Protein AF-K1REV0-F1 (afdb_monomer_lite)

Sequence (182 aa):
VICHCDSSLYSGVILTGCPYIHDTKALLSDIEAEISEKGADAPSMDVFLKLFGKVAEPFPEKCTVSWVTSDLERALYYETLPYTNKMYSCRFYRSFLQLASEVQRKDYLKNVLPKPPVLLMSGTQDMVGDKGAYAKEKAGLLIENGFDVRLEIFDGMRHSILQEVQRENVYRLIYEFIRENI

InterPro domains:
  IPR022742 Alpha/beta hydrolase domain-containing protein 17C-like [PF12146] (44-165)
  IPR029058 Alpha/Beta hydrolase fold [G3DSA:3.40.50.1820] (4-182)
  IPR029058 Alpha/Beta hydrolase fold [SSF53474] (13-181)

Foldseek 3Di:
DQQDPDPPDDLEAEAALDFQDPPLVVLLVVLVVVCVPPNQQAFDPPSCCVQQVCLCVVDPDPQSCCLQEVPVVVSVVQVVDPPPPDGGTSNVSNVVSVVSVQVPDLCNCLNDPPQHAYEYEYECSASRCVSVPVSVVVQVSSVVSPHHYDYYYHYPTGRNCCPYPVNVVVVVVVVVVVVVRD

Structure (mmCIF, N/CA/C/O backbone):
data_AF-K1REV0-F1
#
_entry.id   AF-K1REV0-F1
#
loop_
_atom_site.group_PDB
_atom_site.id
_atom_site.type_symbol
_atom_site.label_atom_id
_atom_site.label_alt_id
_atom_site.label_comp_id
_atom_site.label_asym_id
_atom_site.label_entity_id
_atom_site.label_seq_id
_atom_site.pdbx_PDB_ins_code
_atom_site.Cartn_x
_atom_site.Cartn_y
_atom_site.Cartn_z
_atom_site.occupancy
_atom_site.B_iso_or_equiv
_atom_site.auth_seq_id
_atom_site.auth_comp_id
_atom_site.auth_asym_id
_atom_site.auth_atom_id
_atom_site.pdbx_PDB_model_num
ATOM 1 N N . VAL A 1 1 ? -3.738 17.351 -1.595 1.00 43.41 1 VAL A N 1
ATOM 2 C CA . VAL A 1 1 ? -3.767 17.591 -0.133 1.00 43.41 1 VAL A CA 1
ATOM 3 C C . VAL A 1 1 ? -5.217 17.774 0.261 1.00 43.41 1 VAL A C 1
ATOM 5 O O . VAL A 1 1 ? -5.842 18.709 -0.219 1.00 43.41 1 VAL A O 1
ATOM 8 N N . ILE A 1 2 ? -5.769 16.829 1.020 1.00 41.84 2 ILE A N 1
ATOM 9 C CA . ILE A 1 2 ? -7.161 16.860 1.482 1.00 41.84 2 ILE A CA 1
ATOM 10 C C . ILE A 1 2 ? -7.227 17.908 2.599 1.00 41.84 2 ILE A C 1
ATOM 12 O O . ILE A 1 2 ? -6.883 17.627 3.743 1.00 41.84 2 ILE A O 1
ATOM 16 N N . CYS A 1 3 ? -7.562 19.142 2.236 1.00 41.00 3 CYS A N 1
ATOM 17 C CA . CYS A 1 3 ? -7.742 20.264 3.152 1.00 41.00 3 CYS A CA 1
ATOM 18 C C . CYS A 1 3 ? -9.175 20.752 2.944 1.00 41.00 3 CYS A C 1
ATOM 20 O O . CYS A 1 3 ? -9.432 21.546 2.041 1.00 41.00 3 CYS A O 1
ATOM 22 N N . HIS A 1 4 ? -10.118 20.217 3.716 1.00 52.47 4 HIS A N 1
ATOM 23 C CA . HIS A 1 4 ? -11.520 20.610 3.622 1.00 52.47 4 HIS A CA 1
ATOM 24 C C . HIS A 1 4 ? -12.029 20.993 5.006 1.00 52.47 4 HIS A C 1
ATOM 26 O O . HIS A 1 4 ? -11.971 20.202 5.934 1.00 52.47 4 HIS A O 1
ATOM 32 N N . CYS A 1 5 ? -12.508 22.229 5.129 1.00 45.44 5 CYS A N 1
ATOM 33 C CA . CYS A 1 5 ? -13.003 22.805 6.378 1.00 45.44 5 CYS A CA 1
ATOM 34 C C . CYS A 1 5 ? -14.408 22.318 6.779 1.00 45.44 5 CYS A C 1
ATOM 36 O O . CYS A 1 5 ? -14.907 22.768 7.804 1.00 45.44 5 CYS A O 1
ATOM 38 N N . ASP A 1 6 ? -15.031 21.418 6.011 1.00 50.75 6 ASP A N 1
ATOM 39 C CA . ASP A 1 6 ? -16.349 20.855 6.314 1.00 50.75 6 ASP A CA 1
ATOM 40 C C . ASP A 1 6 ? -16.236 19.374 6.678 1.00 50.75 6 ASP A C 1
ATOM 42 O O . ASP A 1 6 ? -15.746 18.547 5.907 1.00 50.75 6 ASP A O 1
ATOM 46 N N . SER A 1 7 ? -16.717 19.037 7.871 1.00 52.19 7 SER A N 1
ATOM 47 C CA . SER A 1 7 ? -16.639 17.713 8.492 1.00 52.19 7 SER A CA 1
ATOM 48 C C . SER A 1 7 ? -17.596 16.668 7.897 1.00 52.19 7 SER A C 1
ATOM 50 O O . SER A 1 7 ? -17.972 15.733 8.596 1.00 52.19 7 SER A O 1
ATOM 52 N N . SER A 1 8 ? -18.044 16.830 6.649 1.00 62.66 8 SER A N 1
ATOM 53 C CA . SER A 1 8 ? -19.172 16.073 6.077 1.00 62.66 8 SER A CA 1
ATOM 54 C C . SER A 1 8 ? -18.837 15.204 4.860 1.00 62.66 8 SER A C 1
ATOM 56 O O . SER A 1 8 ? -19.724 14.534 4.341 1.00 62.66 8 SER A O 1
ATOM 58 N N . LEU A 1 9 ? -17.590 15.194 4.379 1.00 72.88 9 LEU A N 1
ATOM 59 C CA . LEU A 1 9 ? -17.251 14.489 3.133 1.00 72.88 9 LEU A CA 1
ATOM 60 C C . LEU A 1 9 ? -16.900 13.005 3.316 1.00 72.88 9 LEU A C 1
ATOM 62 O O . LEU A 1 9 ? -17.123 12.214 2.402 1.00 72.88 9 LEU A O 1
ATOM 66 N N . TYR A 1 10 ? -16.343 12.619 4.465 1.00 82.12 10 TYR A N 1
ATOM 67 C CA . TYR A 1 10 ? -15.912 11.242 4.722 1.00 82.12 10 TYR A CA 1
ATOM 68 C C . TYR A 1 10 ? -16.042 10.920 6.205 1.00 82.12 10 TYR A C 1
ATOM 70 O O . TYR A 1 10 ? -15.551 11.677 7.042 1.00 82.12 10 TYR A O 1
ATOM 78 N N . SER A 1 11 ? -16.633 9.768 6.510 1.00 89.31 11 SER A N 1
ATOM 79 C CA . SER A 1 11 ? -16.784 9.293 7.887 1.00 89.31 11 SER A CA 1
ATOM 80 C C . SER A 1 11 ? -15.670 8.343 8.336 1.00 89.31 11 SER A C 1
ATOM 82 O O . SER A 1 11 ? -15.583 8.003 9.507 1.00 89.31 11 SER A O 1
ATOM 84 N N . GLY A 1 12 ? -14.789 7.929 7.424 1.00 93.81 12 GLY A N 1
ATOM 85 C CA . GLY A 1 12 ? -13.669 7.040 7.714 1.00 93.81 12 GLY A CA 1
ATOM 86 C C . GLY A 1 12 ? -12.780 6.829 6.492 1.00 93.81 12 GLY A C 1
ATOM 87 O O . GLY A 1 12 ? -13.175 7.121 5.362 1.00 93.81 12 GLY A O 1
ATOM 88 N N . VAL A 1 13 ? -11.570 6.320 6.715 1.00 95.44 13 VAL A N 1
ATOM 89 C CA . VAL A 1 13 ? -10.611 5.970 5.659 1.00 95.44 13 VAL A CA 1
ATOM 90 C C . VAL A 1 13 ? -10.199 4.514 5.817 1.00 95.44 13 VAL A C 1
ATOM 92 O O . VAL A 1 13 ? -9.818 4.092 6.902 1.00 95.44 13 VAL A O 1
ATOM 95 N N . ILE A 1 14 ? -10.230 3.753 4.725 1.00 97.38 14 ILE A N 1
ATOM 96 C CA . ILE A 1 14 ? -9.723 2.379 4.684 1.00 97.38 14 ILE A CA 1
ATOM 97 C C . ILE A 1 14 ? -8.464 2.363 3.822 1.00 97.38 14 ILE A C 1
ATOM 99 O O . ILE A 1 14 ? -8.490 2.782 2.666 1.00 97.38 14 ILE A O 1
ATOM 103 N N . LEU A 1 15 ? -7.363 1.884 4.389 1.00 96.19 15 LEU A N 1
ATOM 104 C CA . LEU A 1 15 ? -6.059 1.785 3.750 1.00 96.19 15 LEU A CA 1
ATOM 105 C C . LEU A 1 15 ? -5.609 0.324 3.729 1.00 96.19 15 LEU A C 1
ATOM 107 O O . LEU A 1 15 ? -5.682 -0.367 4.743 1.00 96.19 15 LEU A O 1
ATOM 111 N N . THR A 1 16 ? -5.103 -0.143 2.588 1.00 95.19 16 THR A N 1
ATOM 112 C CA . THR A 1 16 ? -4.567 -1.503 2.447 1.00 95.19 16 THR A CA 1
ATOM 113 C C . THR A 1 16 ? -3.242 -1.499 1.704 1.00 95.19 16 THR A C 1
ATOM 115 O O . THR A 1 16 ? -3.093 -0.722 0.761 1.00 95.19 16 THR A O 1
ATOM 118 N N . GLY A 1 17 ? -2.314 -2.386 2.075 1.00 85.75 17 GLY A N 1
ATOM 119 C CA . GLY A 1 17 ? -1.082 -2.612 1.304 1.00 85.75 17 GLY A CA 1
ATOM 120 C C . GLY A 1 17 ? -0.199 -1.366 1.188 1.00 85.75 17 GLY A C 1
ATOM 121 O O . GLY A 1 17 ? 0.369 -1.108 0.132 1.00 85.75 17 GLY A O 1
ATOM 122 N N . CYS A 1 18 ? -0.133 -0.542 2.239 1.00 87.31 18 CYS A N 1
ATOM 123 C CA . CYS A 1 18 ? 0.640 0.698 2.224 1.00 87.31 18 CYS A CA 1
ATOM 124 C C . CYS A 1 18 ? 2.151 0.412 2.162 1.00 87.31 18 CYS A C 1
ATOM 126 O O . CYS A 1 18 ? 2.695 -0.089 3.150 1.00 87.31 18 CYS A O 1
ATOM 128 N N . PRO A 1 19 ? 2.847 0.769 1.066 1.00 89.94 19 PRO A N 1
ATOM 129 C CA . PRO A 1 19 ? 4.289 0.605 0.992 1.00 89.94 19 PRO A CA 1
ATOM 130 C C . PRO A 1 19 ? 5.014 1.725 1.746 1.00 89.94 19 PRO A C 1
ATOM 132 O O . PRO A 1 19 ? 4.472 2.815 1.964 1.00 89.94 19 PRO A O 1
ATOM 135 N N . TYR A 1 20 ? 6.284 1.476 2.050 1.00 92.94 20 TYR A N 1
ATOM 136 C CA . TYR A 1 20 ? 7.274 2.510 2.311 1.00 92.94 20 TYR A CA 1
ATOM 137 C C . TYR A 1 20 ? 8.377 2.394 1.259 1.00 92.94 20 TYR A C 1
ATOM 139 O O . TYR A 1 20 ? 9.023 1.356 1.136 1.00 92.94 20 TYR A O 1
ATOM 147 N N . ILE A 1 21 ? 8.581 3.451 0.474 1.00 94.38 21 ILE A N 1
ATOM 148 C CA . ILE A 1 21 ? 9.614 3.490 -0.561 1.00 94.38 21 ILE A CA 1
ATOM 149 C C . ILE A 1 21 ? 10.877 4.106 0.031 1.00 94.38 21 ILE A C 1
ATOM 151 O O . ILE A 1 21 ? 10.895 5.290 0.384 1.00 94.38 21 ILE A O 1
ATOM 155 N N . HIS A 1 22 ? 11.929 3.298 0.131 1.00 93.00 22 HIS A N 1
ATOM 156 C CA . HIS A 1 22 ? 13.255 3.745 0.553 1.00 93.00 22 HIS A CA 1
ATOM 157 C C . HIS A 1 22 ? 13.961 4.509 -0.566 1.00 93.00 22 HIS A C 1
ATOM 159 O O . HIS A 1 22 ? 13.673 4.315 -1.746 1.00 93.00 22 HIS A O 1
ATOM 165 N N . ASP A 1 23 ? 14.882 5.392 -0.183 1.00 94.12 23 ASP A N 1
ATOM 166 C CA . ASP A 1 23 ? 15.789 6.093 -1.097 1.00 94.12 23 ASP A CA 1
ATOM 167 C C . ASP A 1 23 ? 15.109 6.775 -2.298 1.00 94.12 23 ASP A C 1
ATOM 169 O O . ASP A 1 23 ? 15.658 6.832 -3.401 1.00 94.12 23 ASP A O 1
ATOM 173 N N . THR A 1 24 ? 13.929 7.374 -2.083 1.00 95.31 24 THR A N 1
ATOM 174 C CA . THR A 1 24 ? 13.166 8.074 -3.136 1.00 95.31 24 THR A CA 1
ATOM 175 C C . THR A 1 24 ? 14.007 9.096 -3.902 1.00 95.31 24 THR A C 1
ATOM 177 O O . THR A 1 24 ? 13.821 9.255 -5.102 1.00 95.31 24 THR A O 1
ATOM 180 N N . LYS A 1 25 ? 14.976 9.759 -3.253 1.00 95.81 25 LYS A N 1
ATOM 181 C CA . LYS A 1 25 ? 15.914 10.687 -3.910 1.00 95.81 25 LYS A CA 1
ATOM 182 C C . LYS A 1 25 ? 16.825 9.999 -4.930 1.00 95.81 25 LYS A C 1
ATOM 184 O O . LYS A 1 25 ? 17.039 10.554 -6.003 1.00 95.81 25 LYS A O 1
ATOM 189 N N . ALA A 1 26 ? 17.361 8.825 -4.598 1.00 96.94 26 ALA A N 1
ATOM 190 C CA . ALA A 1 26 ? 18.212 8.064 -5.508 1.00 96.94 26 ALA A CA 1
ATOM 191 C C . ALA A 1 26 ? 17.387 7.546 -6.692 1.00 96.94 26 ALA A C 1
ATOM 193 O O . ALA A 1 26 ? 17.756 7.779 -7.838 1.00 96.94 26 ALA A O 1
ATOM 194 N N . LEU A 1 27 ? 16.208 6.977 -6.419 1.00 97.25 27 LEU A N 1
ATOM 195 C CA . LEU A 1 27 ? 15.282 6.514 -7.458 1.00 97.25 27 LEU A CA 1
ATOM 196 C C . LEU A 1 27 ? 14.807 7.654 -8.374 1.00 97.25 27 LEU A C 1
ATOM 198 O O . LEU A 1 27 ? 14.632 7.454 -9.573 1.00 97.25 27 LEU A O 1
ATOM 202 N N . LEU A 1 28 ? 14.622 8.863 -7.832 1.00 97.75 28 LEU A N 1
ATOM 203 C CA . LEU A 1 28 ? 14.336 10.055 -8.631 1.00 97.75 28 LEU A CA 1
ATOM 204 C C . LEU A 1 28 ? 15.524 10.449 -9.514 1.00 97.75 28 LEU A C 1
ATOM 206 O O . LEU A 1 28 ? 15.328 10.816 -10.664 1.00 97.75 28 LEU A O 1
ATOM 210 N N . SER A 1 29 ? 16.756 10.354 -9.015 1.00 97.50 29 SER A N 1
ATOM 211 C CA . SER A 1 29 ? 17.939 10.597 -9.847 1.00 97.50 29 SER A CA 1
ATOM 212 C C . SER A 1 29 ? 18.050 9.575 -10.981 1.00 97.50 29 SER A C 1
ATOM 214 O O . SER A 1 29 ? 18.355 9.951 -12.111 1.00 97.50 29 SER A O 1
ATOM 216 N N . ASP A 1 30 ? 17.774 8.303 -10.691 1.00 96.81 30 ASP A N 1
ATOM 217 C CA . ASP A 1 30 ? 17.787 7.225 -11.680 1.00 96.81 30 ASP A CA 1
ATOM 218 C C . ASP A 1 30 ? 16.740 7.460 -12.774 1.00 96.81 30 ASP A C 1
ATOM 220 O O . ASP A 1 30 ? 17.052 7.371 -13.962 1.00 96.81 30 ASP A O 1
ATOM 224 N N . ILE A 1 31 ? 15.507 7.818 -12.393 1.00 98.00 31 ILE A N 1
ATOM 225 C CA . ILE A 1 31 ? 14.447 8.022 -13.381 1.00 98.00 31 ILE A CA 1
ATOM 226 C C . ILE A 1 31 ? 14.693 9.258 -14.250 1.00 98.00 31 ILE A C 1
ATOM 228 O O . ILE A 1 31 ? 14.366 9.230 -15.432 1.00 98.00 31 ILE A O 1
ATOM 232 N N . GLU A 1 32 ? 15.296 10.325 -13.719 1.00 98.00 32 GLU A N 1
ATOM 233 C CA . GLU A 1 32 ? 15.672 11.490 -14.533 1.00 98.00 32 GLU A CA 1
ATOM 234 C C . GLU A 1 32 ? 16.789 11.154 -15.534 1.00 98.00 32 GLU A C 1
ATOM 236 O O . GLU A 1 32 ? 16.743 11.613 -16.677 1.00 98.00 32 GLU A O 1
ATOM 241 N N . ALA A 1 33 ? 17.750 10.304 -15.152 1.00 97.25 33 ALA A N 1
ATOM 242 C CA . ALA A 1 33 ? 18.767 9.803 -16.077 1.00 97.25 33 ALA A CA 1
ATOM 243 C C . ALA A 1 33 ? 18.134 8.972 -17.207 1.00 97.25 33 ALA A C 1
ATOM 245 O O . ALA A 1 33 ? 18.397 9.232 -18.382 1.00 97.25 33 ALA A O 1
ATOM 246 N N . GLU A 1 34 ? 17.221 8.054 -16.872 1.00 97.06 34 GLU A N 1
ATOM 247 C CA . GLU A 1 34 ? 16.459 7.289 -17.865 1.00 97.06 34 GLU A CA 1
ATOM 248 C C . GLU A 1 34 ? 15.634 8.202 -18.793 1.00 97.06 34 GLU A C 1
ATOM 250 O O . GLU A 1 34 ? 15.611 8.000 -20.006 1.00 97.06 34 GLU A O 1
ATOM 255 N N . ILE A 1 35 ? 14.978 9.242 -18.262 1.00 98.19 35 ILE A N 1
ATOM 256 C CA . ILE A 1 35 ? 14.226 10.212 -19.077 1.00 98.19 35 ILE A CA 1
ATOM 257 C C . ILE A 1 35 ? 15.153 10.928 -20.063 1.00 98.19 35 ILE A C 1
ATOM 259 O O . ILE A 1 35 ? 14.766 11.123 -21.217 1.00 98.19 35 ILE A O 1
ATOM 263 N N . SER A 1 36 ? 16.356 11.307 -19.629 1.00 97.75 36 SER A N 1
ATOM 264 C CA . SER A 1 36 ? 17.345 11.965 -20.486 1.00 97.75 36 SER A CA 1
ATOM 265 C C . SER A 1 36 ? 17.865 11.055 -21.604 1.00 97.75 36 SER A C 1
ATOM 267 O O . SER A 1 36 ? 18.214 11.563 -22.667 1.00 97.75 36 SER A O 1
ATOM 269 N N . GLU A 1 37 ? 17.941 9.742 -21.380 1.00 97.19 37 GLU A N 1
ATOM 270 C CA . GLU A 1 37 ? 18.473 8.781 -22.355 1.00 97.19 37 GLU A CA 1
ATOM 271 C C . GLU A 1 37 ? 17.426 8.332 -23.385 1.00 97.19 37 GLU A C 1
ATOM 273 O O . GLU A 1 37 ? 17.694 8.337 -24.586 1.00 97.19 37 GLU A O 1
ATOM 278 N N . LYS A 1 38 ? 16.226 7.949 -22.932 1.00 96.62 38 LYS A N 1
ATOM 279 C CA . LYS A 1 38 ? 15.201 7.302 -23.780 1.00 96.62 38 LYS A CA 1
ATOM 280 C C . LYS A 1 38 ? 13.869 8.051 -23.868 1.00 96.62 38 LYS A C 1
ATOM 282 O O . LYS A 1 38 ? 12.973 7.619 -24.591 1.00 96.62 38 LYS A O 1
ATOM 287 N N . GLY A 1 39 ? 13.730 9.181 -23.177 1.00 97.81 39 GLY A N 1
ATOM 288 C CA . GLY A 1 39 ? 12.527 10.012 -23.189 1.00 97.81 39 GLY A CA 1
ATOM 289 C C . GLY A 1 39 ? 11.467 9.603 -22.160 1.00 97.81 39 GLY A C 1
ATOM 290 O O . GLY A 1 39 ? 11.381 8.464 -21.709 1.00 97.81 39 GLY A O 1
ATOM 291 N N . ALA A 1 40 ? 10.610 10.559 -21.791 1.00 97.62 40 ALA A N 1
ATOM 292 C CA . ALA A 1 40 ? 9.674 10.412 -20.671 1.00 97.62 40 ALA A CA 1
ATOM 293 C C . ALA A 1 40 ? 8.556 9.374 -20.881 1.00 97.62 40 ALA A C 1
ATOM 295 O O . ALA A 1 40 ? 8.007 8.868 -19.903 1.00 97.62 40 ALA A O 1
ATOM 296 N N . ASP A 1 41 ? 8.201 9.077 -22.132 1.00 97.75 41 ASP A N 1
ATOM 297 C CA . ASP A 1 41 ? 7.145 8.115 -22.472 1.00 97.75 41 ASP A CA 1
ATOM 298 C C . ASP A 1 41 ? 7.658 6.678 -22.638 1.00 97.75 41 ASP A C 1
ATOM 300 O O . ASP A 1 41 ? 6.853 5.752 -22.736 1.00 97.75 41 ASP A O 1
ATOM 304 N N . ALA A 1 42 ? 8.977 6.464 -22.622 1.00 97.12 42 ALA A N 1
ATOM 305 C CA . ALA A 1 42 ? 9.551 5.127 -22.679 1.00 97.12 42 ALA A CA 1
ATOM 306 C C . ALA A 1 42 ? 9.305 4.356 -21.364 1.00 97.12 42 ALA A C 1
ATOM 308 O O . ALA A 1 42 ? 9.255 4.969 -20.294 1.00 97.12 42 ALA A O 1
ATOM 309 N N . PRO A 1 43 ? 9.156 3.020 -21.405 1.00 96.38 43 PRO A N 1
ATOM 310 C CA . PRO A 1 43 ? 8.993 2.202 -20.204 1.00 96.38 43 PRO A CA 1
ATOM 311 C C . PRO A 1 43 ? 10.270 2.185 -19.351 1.00 96.38 43 PRO A C 1
ATOM 313 O O . PRO A 1 43 ? 11.373 2.107 -19.898 1.00 96.38 43 PRO A O 1
ATOM 316 N N . SER A 1 44 ? 10.139 2.191 -18.020 1.00 95.38 44 SER A N 1
ATOM 317 C CA . SER A 1 44 ? 11.278 2.046 -17.094 1.00 95.38 44 SER A CA 1
ATOM 318 C C . SER A 1 44 ? 11.328 0.647 -16.486 1.00 95.38 44 SER A C 1
ATOM 320 O O . SER A 1 44 ? 10.542 0.319 -15.600 1.00 95.38 44 SER A O 1
ATOM 322 N N . MET A 1 45 ? 12.253 -0.184 -16.977 1.00 91.19 45 MET A N 1
ATOM 323 C CA . MET A 1 45 ? 12.526 -1.503 -16.399 1.00 91.19 45 MET A CA 1
ATOM 324 C C . MET A 1 45 ? 13.390 -1.401 -15.141 1.00 91.19 45 MET A C 1
ATOM 326 O O . MET A 1 45 ? 13.131 -2.102 -14.167 1.00 91.19 45 MET A O 1
ATOM 330 N N . ASP A 1 46 ? 14.371 -0.503 -15.123 1.00 91.81 46 ASP A N 1
ATOM 331 C CA . ASP A 1 46 ? 15.358 -0.459 -14.045 1.00 91.81 46 ASP A CA 1
ATOM 332 C C . ASP A 1 46 ? 14.735 -0.001 -12.723 1.00 91.81 46 ASP A C 1
ATOM 334 O O . ASP A 1 46 ? 14.894 -0.675 -11.702 1.00 91.81 46 ASP A O 1
ATOM 338 N N . VAL A 1 47 ? 13.959 1.091 -12.725 1.00 92.94 47 VAL A N 1
ATOM 339 C CA . VAL A 1 47 ? 13.234 1.535 -11.521 1.00 92.94 47 VAL A CA 1
ATOM 340 C C . VAL A 1 47 ? 12.165 0.525 -11.103 1.00 92.94 47 VAL A C 1
ATOM 342 O O . VAL A 1 47 ? 12.011 0.270 -9.908 1.00 92.94 47 VAL A O 1
ATOM 345 N N . PHE A 1 48 ? 11.471 -0.114 -12.050 1.00 92.31 48 PHE A N 1
ATOM 346 C CA . PHE A 1 48 ? 10.541 -1.198 -11.725 1.00 92.31 48 PHE A CA 1
ATOM 347 C C . PHE A 1 48 ? 11.236 -2.346 -10.984 1.00 92.31 48 PHE A C 1
ATOM 349 O O . PHE A 1 48 ? 10.759 -2.760 -9.930 1.00 92.31 48 PHE A O 1
ATOM 356 N N . LEU A 1 49 ? 12.374 -2.834 -11.486 1.00 92.19 49 LEU A N 1
ATOM 357 C CA . LEU A 1 49 ? 13.119 -3.926 -10.857 1.00 92.19 49 LEU A CA 1
ATOM 358 C C . LEU A 1 49 ? 13.689 -3.526 -9.491 1.00 92.19 49 LEU A C 1
ATOM 360 O O . LEU A 1 49 ? 13.698 -4.347 -8.576 1.00 92.19 49 LEU A O 1
ATOM 364 N N . LYS A 1 50 ? 14.111 -2.269 -9.314 1.00 93.44 50 LYS A N 1
ATOM 365 C CA . LYS A 1 50 ? 14.551 -1.754 -8.006 1.00 93.44 50 LYS A CA 1
ATOM 366 C C . LYS A 1 50 ? 13.420 -1.739 -6.974 1.00 93.44 50 LYS A C 1
ATOM 368 O O . LYS A 1 50 ? 13.671 -2.026 -5.808 1.00 93.44 50 LYS A O 1
ATOM 373 N N . LEU A 1 51 ? 12.192 -1.430 -7.394 1.00 91.88 51 LEU A N 1
ATOM 374 C CA . LEU A 1 51 ? 11.021 -1.377 -6.512 1.00 91.88 51 LEU A CA 1
ATOM 375 C C . LEU A 1 51 ? 10.405 -2.758 -6.246 1.00 91.88 51 LEU A C 1
ATOM 377 O O . LEU A 1 51 ? 10.053 -3.073 -5.114 1.00 91.88 51 LEU A O 1
ATOM 381 N N . PHE A 1 52 ? 10.254 -3.572 -7.290 1.00 90.19 52 PHE A N 1
ATOM 382 C CA . PHE A 1 52 ? 9.413 -4.772 -7.274 1.00 90.19 52 PHE A CA 1
ATOM 383 C C . PHE A 1 52 ? 10.130 -6.031 -7.780 1.00 90.19 52 PHE A C 1
ATOM 385 O O . PHE A 1 52 ? 9.550 -7.110 -7.777 1.00 90.19 52 PHE A O 1
ATOM 392 N N . GLY A 1 53 ? 11.397 -5.961 -8.190 1.00 89.50 53 GLY A N 1
ATOM 393 C CA . GLY A 1 53 ? 12.088 -7.105 -8.801 1.00 89.50 53 GLY A CA 1
ATOM 394 C C . GLY A 1 53 ? 12.225 -8.326 -7.885 1.00 89.50 53 GLY A C 1
ATOM 395 O O . GLY A 1 53 ? 12.354 -9.440 -8.379 1.00 89.50 53 GLY A O 1
ATOM 396 N N . LYS A 1 54 ? 12.156 -8.126 -6.562 1.00 90.75 54 LYS A N 1
ATOM 397 C CA . LYS A 1 54 ? 12.359 -9.182 -5.558 1.00 90.75 54 LYS A CA 1
ATOM 398 C C . LYS A 1 54 ? 11.103 -9.604 -4.805 1.00 90.75 54 LYS A C 1
ATOM 400 O O . LYS A 1 54 ? 11.158 -10.543 -4.017 1.00 90.75 54 LYS A O 1
ATOM 405 N N . VAL A 1 55 ? 9.964 -8.936 -5.011 1.00 92.44 55 VAL A N 1
ATOM 406 C CA . VAL A 1 55 ? 8.778 -9.172 -4.163 1.00 92.44 55 VAL A CA 1
ATOM 407 C C . VAL A 1 55 ? 8.187 -10.569 -4.363 1.00 92.44 55 VAL A C 1
ATOM 409 O O . VAL A 1 55 ? 7.575 -11.103 -3.445 1.00 92.44 55 VAL A O 1
ATOM 412 N N . ALA A 1 56 ? 8.413 -11.174 -5.532 1.00 92.06 56 ALA A N 1
ATOM 413 C CA . ALA A 1 56 ? 7.962 -12.520 -5.870 1.00 92.06 56 ALA A CA 1
ATOM 414 C C . ALA A 1 56 ? 8.929 -13.638 -5.428 1.00 92.06 56 ALA A C 1
ATOM 416 O O . ALA A 1 56 ? 8.497 -14.781 -5.306 1.00 92.06 56 ALA A O 1
ATOM 417 N N . GLU A 1 57 ? 10.213 -13.333 -5.178 1.00 91.88 57 GLU A N 1
ATOM 418 C CA . GLU A 1 57 ? 11.263 -14.333 -4.890 1.00 91.88 57 GLU A CA 1
ATOM 419 C C . GLU A 1 57 ? 10.942 -15.291 -3.726 1.00 91.88 57 GLU A C 1
ATOM 421 O O . GLU A 1 57 ? 11.284 -16.470 -3.832 1.00 91.88 57 GLU A O 1
ATOM 426 N N . PRO A 1 58 ? 10.297 -14.855 -2.623 1.00 93.06 58 PRO A N 1
ATOM 427 C CA . PRO A 1 58 ? 10.014 -15.743 -1.493 1.00 93.06 58 PRO A CA 1
ATOM 428 C C . PRO A 1 58 ? 8.945 -16.805 -1.765 1.00 93.06 58 PRO A C 1
ATOM 430 O O . PRO A 1 58 ? 8.759 -17.695 -0.933 1.00 93.06 58 PRO A O 1
ATOM 433 N N . PHE A 1 59 ? 8.210 -16.702 -2.874 1.00 93.31 59 PHE A N 1
ATOM 434 C CA . PHE A 1 59 ? 7.067 -17.559 -3.157 1.00 93.31 59 PHE A CA 1
ATOM 435 C C . PHE A 1 59 ? 7.431 -18.664 -4.157 1.00 93.31 59 PHE A C 1
ATOM 437 O O . PHE A 1 59 ? 8.103 -18.403 -5.154 1.00 93.31 59 PHE A O 1
ATOM 444 N N . PRO A 1 60 ? 6.992 -19.914 -3.922 1.00 89.44 60 PRO A N 1
ATOM 445 C CA . PRO A 1 60 ? 7.389 -21.053 -4.750 1.00 89.44 60 PRO A CA 1
ATOM 446 C C . PRO A 1 60 ? 6.722 -21.048 -6.132 1.00 89.44 60 PRO A C 1
ATOM 448 O O . PRO A 1 60 ? 7.172 -21.747 -7.044 1.00 89.44 60 PRO A O 1
ATOM 451 N N . GLU A 1 61 ? 5.633 -20.294 -6.300 1.00 89.00 61 GLU A N 1
ATOM 452 C CA . GLU A 1 61 ? 4.922 -20.214 -7.567 1.00 89.00 61 GLU A CA 1
ATOM 453 C C . GLU A 1 61 ? 5.715 -19.377 -8.578 1.00 89.00 61 GLU A C 1
ATOM 455 O O . GLU A 1 61 ? 6.082 -18.236 -8.316 1.00 89.00 61 GLU A O 1
ATOM 460 N N . LYS A 1 62 ? 5.905 -19.900 -9.795 1.00 77.94 62 LYS A N 1
ATOM 461 C CA . LYS A 1 62 ? 6.608 -19.199 -10.892 1.00 77.94 62 LYS A CA 1
ATOM 462 C C . LYS A 1 62 ? 5.778 -18.086 -11.556 1.00 77.94 62 LYS A C 1
ATOM 464 O O . LYS A 1 62 ? 6.045 -17.709 -12.693 1.00 77.94 62 LYS A O 1
ATOM 469 N N . CYS A 1 63 ? 4.744 -17.609 -10.876 1.00 81.12 63 CYS A N 1
ATOM 470 C CA . CYS A 1 63 ? 3.842 -16.573 -11.353 1.00 81.12 63 CYS A CA 1
ATOM 471 C C . CYS A 1 63 ? 4.411 -15.196 -10.985 1.00 81.12 63 CYS A C 1
ATOM 473 O O . CYS A 1 63 ? 4.839 -14.987 -9.852 1.00 81.12 63 CYS A O 1
ATOM 475 N N . THR A 1 64 ? 4.409 -14.248 -11.922 1.00 81.81 64 THR A N 1
ATOM 476 C CA . THR A 1 64 ? 4.946 -12.891 -11.711 1.00 81.81 64 THR A CA 1
ATOM 477 C C . THR A 1 64 ? 4.139 -12.095 -10.687 1.00 81.81 64 THR A C 1
ATOM 479 O O . THR A 1 64 ? 4.666 -11.186 -10.047 1.00 81.81 64 THR A O 1
ATOM 482 N N . VAL A 1 65 ? 2.875 -12.474 -10.483 1.00 87.31 65 VAL A N 1
ATOM 483 C CA . VAL A 1 65 ? 1.974 -11.892 -9.483 1.00 87.31 65 VAL A CA 1
ATOM 484 C C . VAL A 1 65 ? 1.808 -12.766 -8.236 1.00 87.31 65 VAL A C 1
ATOM 486 O O . VAL A 1 65 ? 0.880 -12.542 -7.462 1.00 87.31 65 VAL A O 1
ATOM 489 N N . SER A 1 66 ? 2.700 -13.735 -7.990 1.00 91.44 66 SER A N 1
ATOM 490 C CA . SER A 1 66 ? 2.646 -14.585 -6.787 1.00 91.44 66 SER A CA 1
ATOM 491 C C . SER A 1 66 ? 2.607 -13.749 -5.503 1.00 91.44 66 SER A C 1
ATOM 493 O O . SER A 1 66 ? 1.816 -14.013 -4.609 1.00 91.44 66 SER A O 1
ATOM 495 N N . TRP A 1 67 ? 3.348 -12.651 -5.436 1.00 93.62 67 TRP A N 1
ATOM 496 C CA . TRP A 1 67 ? 3.340 -11.721 -4.304 1.00 93.62 67 TRP A CA 1
ATOM 497 C C . TRP A 1 67 ? 2.013 -10.974 -4.071 1.00 93.62 67 TRP A C 1
ATOM 499 O O . TRP A 1 67 ? 1.822 -10.383 -3.007 1.00 93.62 67 TRP A O 1
ATOM 509 N N . VAL A 1 68 ? 1.089 -10.981 -5.037 1.00 94.31 68 VAL A N 1
ATOM 510 C CA . VAL A 1 68 ? -0.201 -10.283 -4.938 1.00 94.31 68 VAL A CA 1
ATOM 511 C C . VAL A 1 68 ? -1.197 -11.080 -4.102 1.00 94.31 68 VAL A C 1
ATOM 513 O O . VAL A 1 68 ? -1.917 -10.488 -3.302 1.00 94.31 68 VAL A O 1
ATOM 516 N N . THR A 1 69 ? -1.260 -12.402 -4.279 1.00 95.31 69 THR A N 1
ATOM 517 C CA . THR A 1 69 ? -2.222 -13.266 -3.581 1.00 95.31 69 THR A CA 1
ATOM 518 C C . THR A 1 69 ? -1.721 -14.704 -3.451 1.00 95.31 69 THR A C 1
ATOM 520 O O . THR A 1 69 ? -1.004 -15.186 -4.328 1.00 95.31 69 THR A O 1
ATOM 523 N N . SER A 1 70 ? -2.088 -15.399 -2.368 1.00 95.50 70 SER A N 1
ATOM 524 C CA . SER A 1 70 ? -1.848 -16.845 -2.221 1.00 95.50 70 SER A CA 1
ATOM 525 C C . SER A 1 70 ? -2.846 -17.721 -2.998 1.00 95.50 70 SER A C 1
ATOM 527 O O . SER A 1 70 ? -2.629 -18.922 -3.154 1.00 95.50 70 SER A O 1
ATOM 529 N N . ASP A 1 71 ? -3.926 -17.131 -3.517 1.00 95.44 71 ASP A N 1
ATOM 530 C CA . ASP A 1 71 ? -4.910 -17.802 -4.366 1.00 95.44 71 ASP A CA 1
ATOM 531 C C . ASP A 1 71 ? -4.318 -18.024 -5.774 1.00 95.44 71 ASP A C 1
ATOM 533 O O . ASP A 1 71 ? -4.353 -17.141 -6.636 1.00 95.44 71 ASP A O 1
ATOM 537 N N . LEU A 1 72 ? -3.724 -19.204 -5.998 1.00 92.44 72 LEU A N 1
ATOM 538 C CA . LEU A 1 72 ? -3.030 -19.534 -7.249 1.00 92.44 72 LEU A CA 1
ATOM 539 C C . LEU A 1 72 ? -3.951 -19.449 -8.473 1.00 92.44 72 LEU A C 1
ATOM 541 O O . LEU A 1 72 ? -3.507 -19.021 -9.536 1.00 92.44 72 LEU A O 1
ATOM 545 N N . GLU A 1 73 ? -5.224 -19.822 -8.346 1.00 93.50 73 GLU A N 1
ATOM 546 C CA . GLU A 1 73 ? -6.174 -19.736 -9.457 1.00 93.50 73 GLU A CA 1
ATOM 547 C C . GLU A 1 73 ? -6.382 -18.275 -9.881 1.00 93.50 73 GLU A C 1
ATOM 549 O O . GLU A 1 73 ? -6.310 -17.954 -11.069 1.00 93.50 73 GLU A O 1
ATOM 554 N N . ARG A 1 74 ? -6.538 -17.360 -8.914 1.00 92.75 74 ARG A N 1
ATOM 555 C CA . ARG A 1 74 ? -6.623 -15.918 -9.200 1.00 92.75 74 ARG A CA 1
ATOM 556 C C . ARG A 1 74 ? -5.323 -15.347 -9.735 1.00 92.75 74 ARG A C 1
ATOM 558 O O . ARG A 1 74 ? -5.370 -14.539 -10.658 1.00 92.75 74 ARG A O 1
ATOM 565 N N . ALA A 1 75 ? -4.183 -15.750 -9.178 1.00 91.81 75 ALA A N 1
ATOM 566 C CA . ALA A 1 75 ? -2.876 -15.313 -9.655 1.00 91.81 75 ALA A CA 1
ATOM 567 C C . ALA A 1 75 ? -2.685 -15.689 -11.135 1.00 91.81 75 ALA A C 1
ATOM 569 O O . ALA A 1 75 ? -2.368 -14.830 -11.956 1.00 91.81 75 ALA A O 1
ATOM 570 N N . LEU A 1 76 ? -2.988 -16.940 -11.499 1.00 91.56 76 LEU A N 1
ATOM 571 C CA . LEU A 1 76 ? -2.952 -17.405 -12.887 1.00 91.56 76 LEU A CA 1
ATOM 572 C C . LEU A 1 76 ? -3.967 -16.675 -13.770 1.00 91.56 76 LEU A C 1
ATOM 574 O O . LEU A 1 76 ? -3.633 -16.307 -14.892 1.00 91.56 76 LEU A O 1
ATOM 578 N N . TYR A 1 77 ? -5.180 -16.412 -13.276 1.00 91.25 77 TYR A N 1
ATOM 579 C CA . TYR A 1 77 ? -6.158 -15.606 -14.004 1.00 91.25 77 TYR A CA 1
ATOM 580 C C . TYR A 1 77 ? -5.632 -14.194 -14.286 1.00 91.25 77 TYR A C 1
ATOM 582 O O . TYR A 1 77 ? -5.743 -13.717 -15.414 1.00 91.25 77 TYR A O 1
ATOM 590 N N . TYR A 1 78 ? -5.003 -13.537 -13.309 1.00 91.00 78 TYR A N 1
ATOM 591 C CA . TYR A 1 78 ? -4.434 -12.204 -13.496 1.00 91.00 78 TYR A CA 1
ATOM 592 C C . TYR A 1 78 ? -3.342 -12.166 -14.557 1.00 91.00 78 TYR A C 1
ATOM 594 O O . TYR A 1 78 ? -3.308 -11.197 -15.303 1.00 91.00 78 TYR A O 1
ATOM 602 N N . GLU A 1 79 ? -2.517 -13.201 -14.703 1.00 88.75 79 GLU A N 1
ATOM 603 C CA . GLU A 1 79 ? -1.526 -13.291 -15.791 1.00 88.75 79 GLU A CA 1
ATOM 604 C C . GLU A 1 79 ? -2.167 -13.291 -17.188 1.00 88.75 79 GLU A C 1
ATOM 606 O O . GLU A 1 79 ? -1.548 -12.864 -18.160 1.00 88.75 79 GLU A O 1
ATOM 611 N N . THR A 1 80 ? -3.418 -13.749 -17.310 1.00 90.81 80 THR A N 1
ATOM 612 C CA . THR A 1 80 ? -4.134 -13.753 -18.596 1.00 90.81 80 THR A CA 1
ATOM 613 C C . THR A 1 80 ? -4.709 -12.386 -18.971 1.00 90.81 80 THR A C 1
ATOM 615 O O . THR A 1 80 ? -5.095 -12.172 -20.123 1.00 90.81 80 THR A O 1
ATOM 618 N N . LEU A 1 81 ? -4.794 -11.451 -18.018 1.00 91.12 81 LEU A N 1
ATOM 619 C CA . LEU A 1 81 ? -5.466 -10.175 -18.229 1.00 91.12 81 LEU A CA 1
ATOM 620 C C . LEU A 1 81 ? -4.569 -9.192 -18.992 1.00 91.12 81 LEU A C 1
ATOM 622 O O . LEU A 1 81 ? -3.429 -8.946 -18.609 1.00 91.12 81 LEU A O 1
ATOM 626 N N . PRO A 1 82 ? -5.082 -8.514 -20.032 1.00 89.81 82 PRO A N 1
ATOM 627 C CA . PRO A 1 82 ? -4.270 -7.632 -20.866 1.00 89.81 82 PRO A CA 1
ATOM 628 C C . PRO A 1 82 ? -3.886 -6.313 -20.184 1.00 89.81 82 PRO A C 1
ATOM 630 O O . PRO A 1 82 ? -3.231 -5.491 -20.819 1.00 89.81 82 PRO A O 1
ATOM 633 N N . TYR A 1 83 ? -4.305 -6.076 -18.941 1.00 85.88 83 TYR A N 1
ATOM 634 C CA . TYR A 1 83 ? -4.089 -4.837 -18.185 1.00 85.88 83 TYR A CA 1
ATOM 635 C C . TYR A 1 83 ? -3.318 -5.040 -16.871 1.00 85.88 83 TYR A C 1
ATOM 637 O O . TYR A 1 83 ? -3.066 -4.074 -16.156 1.00 85.88 83 TYR A O 1
ATOM 645 N N . THR A 1 84 ? -2.925 -6.269 -16.547 1.00 85.25 84 THR A N 1
ATOM 646 C CA . THR A 1 84 ? -2.056 -6.588 -15.407 1.00 85.25 84 THR A CA 1
ATOM 647 C C . THR A 1 84 ? -0.595 -6.649 -15.859 1.00 85.25 84 THR A C 1
ATOM 649 O O . THR A 1 84 ? -0.302 -6.746 -17.053 1.00 85.25 84 THR A O 1
ATOM 652 N N . ASN A 1 85 ? 0.329 -6.529 -14.900 1.00 77.00 85 ASN A N 1
ATOM 653 C CA . ASN A 1 85 ? 1.778 -6.630 -15.116 1.00 77.00 85 ASN A CA 1
ATOM 654 C C . ASN A 1 85 ? 2.312 -5.777 -16.291 1.00 77.00 85 ASN A C 1
ATOM 656 O O . ASN A 1 85 ? 3.174 -6.189 -17.069 1.00 77.00 85 ASN A O 1
ATOM 660 N N . LYS A 1 86 ? 1.753 -4.572 -16.461 1.00 84.06 86 LYS A N 1
ATOM 661 C CA . LYS A 1 86 ? 2.199 -3.619 -17.479 1.00 84.06 86 LYS A CA 1
ATOM 662 C C . LYS A 1 86 ? 3.346 -2.777 -16.954 1.00 84.06 86 LYS A C 1
ATOM 664 O O . LYS A 1 86 ? 3.274 -2.217 -15.864 1.00 84.06 86 LYS A O 1
ATOM 669 N N . MET A 1 87 ? 4.365 -2.631 -17.792 1.00 89.25 87 MET A N 1
ATOM 670 C CA . MET A 1 87 ? 5.442 -1.681 -17.561 1.00 89.25 87 MET A CA 1
ATOM 671 C C . MET A 1 87 ? 4.935 -0.261 -17.777 1.00 89.25 87 MET A C 1
ATOM 673 O O . MET A 1 87 ? 4.381 0.055 -18.832 1.00 89.25 87 MET A O 1
ATOM 677 N N . TYR A 1 88 ? 5.151 0.595 -16.785 1.00 94.06 88 TYR A N 1
ATOM 678 C CA . TYR A 1 88 ? 4.795 2.004 -16.865 1.00 94.06 88 TYR A CA 1
ATOM 679 C C . TYR A 1 88 ? 5.948 2.852 -17.414 1.00 94.06 88 TYR A C 1
ATOM 681 O O . TYR A 1 88 ? 7.114 2.443 -17.414 1.00 94.06 88 TYR A O 1
ATOM 689 N N . SER A 1 89 ? 5.612 4.048 -17.901 1.00 97.19 89 SER A N 1
ATOM 690 C CA . SER A 1 89 ? 6.587 4.982 -18.462 1.00 97.19 89 SER A CA 1
ATOM 691 C C . SER A 1 89 ? 7.473 5.619 -17.394 1.00 97.19 89 SER A C 1
ATOM 693 O O . SER A 1 89 ? 7.107 5.698 -16.218 1.00 97.19 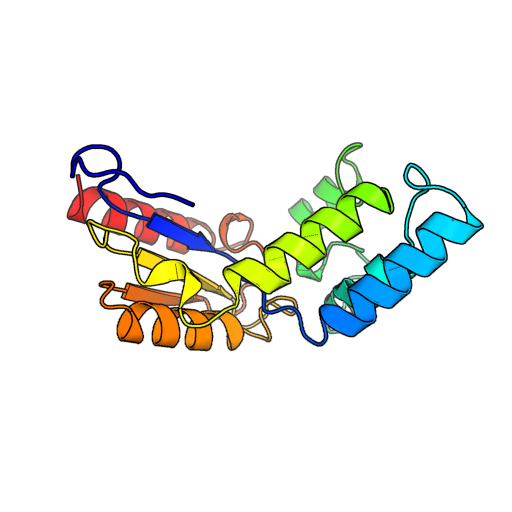89 SER A O 1
ATOM 695 N N . CYS A 1 90 ? 8.616 6.164 -17.805 1.00 98.00 90 CYS A N 1
ATOM 696 C CA . CYS A 1 90 ? 9.466 6.937 -16.908 1.00 98.00 90 CYS A CA 1
ATOM 697 C C . CYS A 1 90 ? 8.721 8.126 -16.285 1.00 98.00 90 CYS A C 1
ATOM 699 O O . CYS A 1 90 ? 8.892 8.416 -15.102 1.00 98.00 90 CYS A O 1
ATOM 701 N N . ARG A 1 91 ? 7.824 8.775 -17.043 1.00 98.06 91 ARG A N 1
ATOM 702 C CA . ARG A 1 91 ? 6.951 9.843 -16.533 1.00 98.06 91 ARG A CA 1
ATOM 703 C C . ARG A 1 91 ? 6.095 9.369 -15.362 1.00 98.06 91 ARG A C 1
ATOM 705 O O . ARG A 1 91 ? 5.981 10.098 -14.380 1.00 98.06 91 ARG A O 1
ATOM 712 N N . PHE A 1 92 ? 5.508 8.175 -15.461 1.00 97.56 92 PHE A N 1
ATOM 713 C CA . PHE A 1 92 ? 4.727 7.596 -14.370 1.00 97.56 92 PHE A CA 1
ATOM 714 C C . PHE A 1 92 ? 5.597 7.385 -13.130 1.00 97.56 92 PHE A C 1
ATOM 716 O O . PHE A 1 92 ? 5.241 7.877 -12.062 1.00 97.56 92 PHE A O 1
ATOM 723 N N . TYR A 1 93 ? 6.750 6.719 -13.269 1.00 97.31 93 TYR A N 1
ATOM 724 C CA . TYR A 1 93 ? 7.620 6.435 -12.125 1.00 97.31 93 TYR A CA 1
ATOM 725 C C . TYR A 1 93 ? 8.154 7.704 -11.470 1.00 97.31 93 TYR A C 1
ATOM 727 O O . TYR A 1 93 ? 8.185 7.780 -10.246 1.00 97.31 93 TYR A O 1
ATOM 735 N N . ARG A 1 94 ? 8.475 8.741 -12.249 1.00 97.94 94 ARG A N 1
ATOM 736 C CA . ARG A 1 94 ? 8.828 10.053 -11.699 1.00 97.94 94 ARG A CA 1
ATOM 737 C C . ARG A 1 94 ? 7.719 10.607 -10.806 1.00 97.94 94 ARG A C 1
ATOM 739 O O . ARG A 1 94 ? 7.985 10.956 -9.660 1.00 97.94 94 ARG A O 1
ATOM 746 N N . SER A 1 95 ? 6.481 10.663 -11.300 1.00 98.00 95 SER A N 1
ATOM 747 C CA . SER A 1 95 ? 5.343 11.163 -10.516 1.00 98.00 95 SER A CA 1
ATOM 748 C C . SER A 1 95 ? 5.033 10.280 -9.306 1.00 98.00 95 SER A C 1
ATOM 750 O O . SER A 1 95 ? 4.749 10.798 -8.228 1.00 98.00 95 SER A O 1
ATOM 752 N N . PHE A 1 96 ? 5.133 8.959 -9.456 1.00 96.56 96 PHE A N 1
ATOM 753 C CA . PHE A 1 96 ? 4.961 7.999 -8.369 1.00 96.56 96 PHE A CA 1
ATOM 754 C C . PHE A 1 96 ? 5.987 8.218 -7.249 1.00 96.56 96 PHE A C 1
ATOM 756 O O . PHE A 1 96 ? 5.608 8.325 -6.085 1.00 96.56 96 PHE A O 1
ATOM 763 N N . LEU A 1 97 ? 7.272 8.356 -7.589 1.00 97.38 97 LEU A N 1
ATOM 764 C CA . LEU A 1 97 ? 8.357 8.562 -6.626 1.00 97.38 97 LEU A CA 1
ATOM 765 C C . LEU A 1 97 ? 8.306 9.944 -5.963 1.00 97.38 97 LEU A C 1
ATOM 767 O O . LEU A 1 97 ? 8.570 10.057 -4.765 1.00 97.38 97 LEU A O 1
ATOM 771 N N . GLN A 1 98 ? 7.932 10.987 -6.713 1.00 96.94 98 GLN A N 1
ATOM 772 C CA . GLN A 1 98 ? 7.673 12.319 -6.156 1.00 96.94 98 GLN A CA 1
ATOM 773 C C . GLN A 1 98 ? 6.560 12.250 -5.109 1.00 96.94 98 GLN A C 1
ATOM 775 O O . GLN A 1 98 ? 6.764 12.662 -3.967 1.00 96.94 98 GLN A O 1
ATOM 780 N N . LEU A 1 99 ? 5.422 11.644 -5.464 1.00 95.50 99 LEU A N 1
ATOM 781 C CA . LEU A 1 99 ? 4.301 11.487 -4.545 1.00 95.50 99 LEU A CA 1
ATOM 782 C C . LEU A 1 99 ? 4.691 10.650 -3.323 1.00 95.50 99 LEU A C 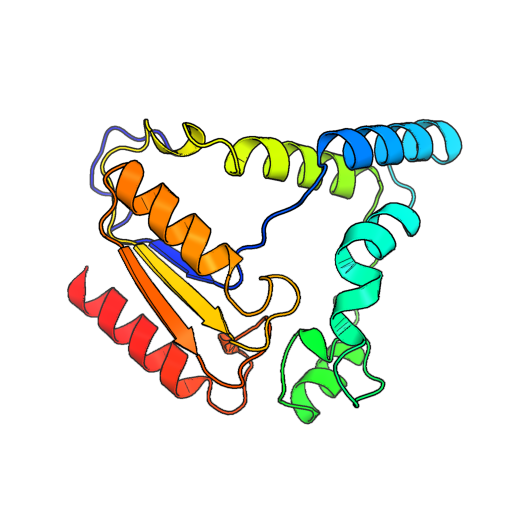1
ATOM 784 O O . LEU A 1 99 ? 4.402 11.063 -2.204 1.00 95.50 99 LEU A O 1
ATOM 788 N N . ALA A 1 100 ? 5.393 9.527 -3.510 1.00 95.00 100 ALA A N 1
ATOM 789 C CA . ALA A 1 100 ? 5.891 8.693 -2.416 1.00 95.00 100 ALA A CA 1
ATOM 790 C C . ALA A 1 100 ? 6.766 9.503 -1.445 1.00 95.00 100 ALA A C 1
ATOM 792 O O . ALA A 1 100 ? 6.552 9.471 -0.232 1.00 95.00 100 ALA A O 1
ATOM 793 N N . SER A 1 101 ? 7.691 10.311 -1.977 1.00 94.94 101 SER A N 1
ATOM 794 C CA . SER A 1 101 ? 8.545 11.189 -1.174 1.00 94.94 101 SER A CA 1
ATOM 795 C C . SER A 1 101 ? 7.762 12.252 -0.400 1.00 94.94 101 SER A C 1
ATOM 797 O O . SER A 1 101 ? 8.224 12.694 0.652 1.00 94.94 101 SER A O 1
ATOM 799 N N . GLU A 1 102 ? 6.617 12.703 -0.911 1.00 93.75 102 GLU A N 1
ATOM 800 C CA . GLU A 1 102 ? 5.758 13.669 -0.230 1.00 93.75 102 GLU A CA 1
ATOM 801 C C . GLU A 1 102 ? 4.917 13.017 0.868 1.00 93.75 102 GLU A C 1
ATOM 803 O O . GLU A 1 102 ? 4.968 13.464 2.015 1.00 93.75 102 GLU A O 1
ATOM 808 N N . VAL A 1 103 ? 4.181 11.948 0.543 1.00 91.75 103 VAL A N 1
ATOM 809 C CA . VAL A 1 103 ? 3.209 11.309 1.454 1.00 91.75 103 VAL A CA 1
ATOM 810 C C . VAL A 1 103 ? 3.864 10.544 2.609 1.00 91.75 103 VAL A C 1
ATOM 812 O O . VAL A 1 103 ? 3.196 10.185 3.582 1.00 91.75 103 VAL A O 1
ATOM 815 N N . GLN A 1 104 ? 5.166 10.259 2.507 1.00 91.81 104 GLN A N 1
ATOM 816 C CA . GLN A 1 104 ? 5.959 9.625 3.564 1.00 91.81 104 GLN A CA 1
ATOM 817 C C . GLN A 1 104 ? 6.532 10.624 4.582 1.00 91.81 104 GLN A C 1
ATOM 819 O O . GLN A 1 104 ? 7.064 10.190 5.605 1.00 91.81 104 GLN A O 1
ATOM 824 N N . ARG A 1 105 ? 6.436 11.944 4.355 1.00 91.12 105 ARG A N 1
ATOM 825 C CA . ARG A 1 105 ? 6.904 12.930 5.342 1.00 91.12 105 ARG A CA 1
ATOM 826 C C . ARG A 1 105 ? 6.039 12.893 6.600 1.00 91.12 105 ARG A C 1
ATOM 828 O O . ARG A 1 105 ? 4.814 12.820 6.517 1.00 91.12 105 ARG A O 1
ATOM 835 N N . LYS A 1 106 ? 6.676 13.005 7.770 1.00 88.62 106 LYS A N 1
ATOM 836 C CA . LYS A 1 106 ? 5.987 12.895 9.067 1.00 88.62 106 LYS A CA 1
ATOM 837 C C . LYS A 1 106 ? 4.882 13.937 9.265 1.00 88.62 106 LYS A C 1
ATOM 839 O O . LYS A 1 106 ? 3.877 13.665 9.911 1.00 88.62 106 LYS A O 1
ATOM 844 N N . ASP A 1 107 ? 5.069 15.124 8.704 1.00 88.56 107 ASP A N 1
ATOM 845 C CA . ASP A 1 107 ? 4.158 16.259 8.804 1.00 88.56 107 ASP A CA 1
ATOM 846 C C . ASP A 1 107 ? 3.123 16.321 7.670 1.00 88.56 107 ASP A C 1
ATOM 848 O O . ASP A 1 107 ? 2.245 17.184 7.703 1.00 88.56 107 ASP A O 1
ATOM 852 N N . TYR A 1 108 ? 3.174 15.402 6.694 1.00 91.06 108 TYR A N 1
ATOM 853 C CA . TYR A 1 108 ? 2.301 15.427 5.514 1.00 91.06 108 TYR A CA 1
ATOM 854 C C . TYR A 1 108 ? 0.812 15.443 5.883 1.00 91.06 108 TYR A C 1
ATOM 856 O O . TYR A 1 108 ? 0.009 16.120 5.241 1.00 91.06 108 TYR A O 1
ATOM 864 N N . LEU A 1 109 ? 0.446 14.721 6.946 1.00 90.44 109 LEU A N 1
ATOM 865 C CA . LEU A 1 109 ? -0.935 14.579 7.405 1.00 90.44 109 LEU A CA 1
ATOM 866 C C . LEU A 1 109 ? -1.297 15.515 8.565 1.00 90.44 109 LEU A C 1
ATOM 868 O O . LEU A 1 109 ? -2.437 15.484 9.033 1.00 90.44 109 LEU A O 1
ATOM 872 N N . LYS A 1 110 ? -0.374 16.374 9.017 1.00 90.19 110 LYS A N 1
ATOM 873 C CA . LYS A 1 110 ? -0.563 17.212 10.211 1.00 90.19 110 LYS A CA 1
ATOM 874 C C . LYS A 1 110 ? -1.787 18.118 10.093 1.00 90.19 110 LYS A C 1
ATOM 876 O O . LYS A 1 110 ? -2.574 18.207 11.032 1.00 90.19 110 LYS A O 1
ATOM 881 N N . ASN A 1 111 ? -1.991 18.707 8.917 1.00 89.62 111 ASN A N 1
ATOM 882 C CA . ASN A 1 111 ? -3.039 19.703 8.675 1.00 89.62 111 ASN A CA 1
ATOM 883 C C . ASN A 1 111 ? -4.373 19.113 8.187 1.00 89.62 111 ASN A C 1
ATOM 885 O O . ASN A 1 111 ? -5.309 19.869 7.945 1.00 89.62 111 ASN A O 1
ATOM 889 N N . VAL A 1 112 ? -4.479 17.787 8.031 1.00 87.44 112 VAL A N 1
ATOM 890 C CA . VAL A 1 112 ? -5.758 17.142 7.689 1.00 87.44 112 VAL A CA 1
ATOM 891 C C . VAL A 1 112 ? -6.735 17.361 8.840 1.00 87.44 112 VAL A C 1
ATOM 893 O O . VAL A 1 112 ? -6.431 16.959 9.961 1.00 87.44 112 VAL A O 1
ATOM 896 N N . LEU A 1 113 ? -7.873 17.999 8.581 1.00 85.94 113 LEU A N 1
ATOM 897 C CA . LEU A 1 113 ? -8.947 18.223 9.548 1.00 85.94 113 LEU A CA 1
ATOM 898 C C . LEU A 1 113 ? -10.310 18.077 8.840 1.00 85.94 113 LEU A C 1
ATOM 900 O O . LEU A 1 113 ? -10.404 18.512 7.694 1.00 85.94 113 LEU A O 1
ATOM 904 N N . PRO A 1 114 ? -11.337 17.493 9.493 1.00 87.75 114 PRO A N 1
ATOM 905 C CA . PRO A 1 114 ? -11.221 16.689 10.719 1.00 87.75 114 PRO A CA 1
ATOM 906 C C . PRO A 1 114 ? -10.309 15.461 10.512 1.00 87.75 114 PRO A C 1
ATOM 908 O O . PRO A 1 114 ? -9.923 15.153 9.385 1.00 87.75 114 PRO A O 1
ATOM 911 N N . LYS A 1 115 ? -9.914 14.787 11.600 1.00 91.00 115 LYS A N 1
ATOM 912 C CA . LYS A 1 115 ? -9.160 13.522 11.553 1.00 91.00 115 LYS A CA 1
ATOM 913 C C . LYS A 1 115 ? -10.168 12.366 11.492 1.00 91.00 115 LYS A C 1
ATOM 915 O O . LYS A 1 115 ? -10.707 12.022 12.541 1.00 91.00 115 LYS A O 1
ATOM 920 N N . PRO A 1 116 ? -10.494 11.807 10.311 1.00 92.69 116 PRO A N 1
ATOM 921 C CA . PRO A 1 116 ? -11.401 10.669 10.254 1.00 92.69 116 PRO A CA 1
ATOM 922 C C . PRO A 1 116 ? -10.752 9.439 10.909 1.00 92.69 116 PRO A C 1
ATOM 924 O O . PRO A 1 116 ? -9.520 9.329 10.893 1.00 92.69 116 PRO A O 1
ATOM 927 N N . PRO A 1 117 ? -11.551 8.498 11.431 1.00 96.25 117 PRO A N 1
ATOM 928 C CA . PRO A 1 117 ? -11.044 7.199 11.845 1.00 96.25 117 PRO A CA 1
ATOM 929 C C . PRO A 1 117 ? -10.438 6.466 10.644 1.00 96.25 117 PRO A C 1
ATOM 931 O O . PRO A 1 117 ? -10.898 6.604 9.504 1.00 96.25 117 PRO A O 1
ATOM 934 N N . VAL A 1 118 ? -9.381 5.696 10.892 1.00 97.62 118 VAL A N 1
ATOM 935 C CA . VAL A 1 118 ? -8.625 4.981 9.862 1.00 97.62 118 VAL A CA 1
ATOM 936 C C . VAL A 1 118 ? -8.593 3.491 10.172 1.00 97.62 118 VAL A C 1
ATOM 938 O O . VAL A 1 118 ? -8.087 3.079 11.211 1.00 97.62 118 VAL A O 1
ATOM 941 N N . LEU A 1 119 ? -9.054 2.673 9.232 1.00 98.50 119 LEU A N 1
ATOM 942 C CA . LEU A 1 119 ? -8.787 1.240 9.202 1.00 98.50 119 LEU A CA 1
ATOM 943 C C . LEU A 1 119 ? -7.586 0.985 8.291 1.00 98.50 119 LEU A C 1
ATOM 945 O O . LEU A 1 119 ? -7.671 1.182 7.081 1.00 98.50 119 LEU A O 1
ATOM 949 N N . LEU A 1 120 ? -6.473 0.534 8.859 1.00 98.31 120 LEU A N 1
ATOM 950 C CA . LEU A 1 120 ? -5.278 0.145 8.120 1.00 98.31 120 LEU A CA 1
ATOM 951 C C . LEU A 1 120 ? -5.127 -1.374 8.145 1.00 98.31 120 LEU A C 1
ATOM 953 O O . LEU A 1 120 ? -5.164 -1.988 9.208 1.00 98.31 120 LEU A O 1
ATOM 957 N N . MET A 1 121 ? -4.947 -1.982 6.975 1.00 98.31 121 MET A N 1
ATOM 958 C CA . MET A 1 121 ? -4.863 -3.433 6.835 1.00 98.31 121 MET A CA 1
ATOM 959 C C . MET A 1 121 ? -3.684 -3.865 5.958 1.00 98.31 121 MET A C 1
ATOM 961 O O . MET A 1 121 ? -3.362 -3.230 4.953 1.00 98.31 121 MET A O 1
ATOM 965 N N . SER A 1 122 ? -3.036 -4.972 6.307 1.00 98.12 122 SER A N 1
ATOM 966 C CA . SER A 1 122 ? -1.982 -5.598 5.493 1.00 98.12 122 SER A CA 1
ATOM 967 C C . SER A 1 122 ? -1.899 -7.097 5.804 1.00 98.12 122 SER A C 1
ATOM 969 O O . SER A 1 122 ? -2.639 -7.592 6.653 1.00 98.12 122 SER A O 1
ATOM 971 N N . GLY A 1 123 ? -1.043 -7.831 5.099 1.00 97.94 123 GLY A N 1
ATOM 972 C CA . GLY A 1 123 ? -0.813 -9.260 5.304 1.00 97.94 123 GLY A CA 1
ATOM 973 C C . GLY A 1 123 ? 0.586 -9.553 5.855 1.00 97.94 123 GLY A C 1
ATOM 974 O O . GLY A 1 123 ? 1.537 -8.821 5.573 1.00 97.94 123 GLY A O 1
ATOM 975 N N . THR A 1 124 ? 0.751 -10.637 6.621 1.00 97.62 124 THR A N 1
ATOM 976 C CA . THR A 1 124 ? 2.072 -11.042 7.157 1.00 97.62 124 THR A CA 1
ATOM 977 C C . THR A 1 124 ? 3.033 -11.560 6.083 1.00 97.62 124 THR A C 1
ATOM 979 O O . THR A 1 124 ? 4.230 -11.683 6.337 1.00 97.62 124 THR A O 1
ATOM 982 N N . GLN A 1 125 ? 2.544 -11.832 4.871 1.00 97.25 125 GLN A N 1
ATOM 983 C CA . GLN A 1 125 ? 3.347 -12.207 3.706 1.00 97.25 125 GLN A CA 1
ATOM 984 C C . GLN A 1 125 ? 3.361 -11.115 2.624 1.00 97.25 125 GLN A C 1
ATOM 986 O O . GLN A 1 125 ? 3.774 -11.368 1.497 1.00 97.25 125 GLN A O 1
ATOM 991 N N . ASP A 1 126 ? 2.923 -9.891 2.926 1.00 97.19 126 ASP A N 1
ATOM 992 C CA . ASP A 1 126 ? 3.042 -8.763 2.000 1.00 97.19 126 ASP A CA 1
ATOM 993 C C . ASP A 1 126 ? 4.512 -8.328 1.864 1.00 97.19 126 ASP A C 1
ATOM 995 O O . ASP A 1 126 ? 5.028 -7.574 2.686 1.00 97.19 126 ASP A O 1
ATOM 999 N N . MET A 1 127 ? 5.199 -8.787 0.816 1.00 95.50 127 MET A N 1
ATOM 1000 C CA . MET A 1 127 ? 6.605 -8.435 0.578 1.00 95.50 127 MET A CA 1
ATOM 1001 C C . MET A 1 127 ? 6.812 -6.970 0.169 1.00 95.50 127 MET A C 1
ATOM 1003 O O . MET A 1 127 ? 7.920 -6.462 0.312 1.00 95.50 127 MET A O 1
ATOM 1007 N N . VAL A 1 128 ? 5.769 -6.277 -0.301 1.00 95.19 128 VAL A N 1
ATOM 1008 C CA . VAL A 1 128 ? 5.816 -4.832 -0.593 1.00 95.19 128 VAL A CA 1
ATOM 1009 C C . VAL A 1 128 ? 5.675 -4.012 0.692 1.00 95.19 128 VAL A C 1
ATOM 1011 O O . VAL A 1 128 ? 6.302 -2.965 0.838 1.00 95.19 128 VAL A O 1
ATOM 1014 N N . GLY A 1 129 ? 4.868 -4.498 1.634 1.00 95.00 129 GLY A N 1
ATOM 1015 C CA . GLY A 1 129 ? 4.652 -3.905 2.956 1.00 95.00 129 GLY A CA 1
ATOM 1016 C C . GLY A 1 129 ? 5.663 -4.328 4.029 1.00 95.00 129 GLY A C 1
ATOM 1017 O O . GLY A 1 129 ? 5.406 -4.090 5.211 1.00 95.00 129 GLY A O 1
ATOM 1018 N N . ASP A 1 130 ? 6.751 -5.005 3.641 1.00 95.88 130 ASP A N 1
ATOM 1019 C CA . ASP A 1 130 ? 7.725 -5.647 4.538 1.00 95.88 130 ASP A CA 1
ATOM 1020 C C . ASP A 1 130 ? 7.049 -6.499 5.626 1.00 95.88 130 ASP A C 1
ATOM 1022 O O . ASP A 1 130 ? 7.190 -6.284 6.830 1.00 95.88 130 ASP A O 1
ATOM 1026 N N . LYS A 1 131 ? 6.214 -7.446 5.184 1.00 96.19 131 LYS A N 1
ATOM 1027 C CA . LYS A 1 131 ? 5.476 -8.391 6.041 1.00 96.19 131 LYS A CA 1
ATOM 1028 C C . LYS A 1 131 ? 4.603 -7.683 7.089 1.00 96.19 131 LYS A C 1
ATOM 1030 O O . LYS A 1 131 ? 4.448 -8.142 8.223 1.00 96.19 131 LYS A O 1
ATOM 1035 N N . GLY A 1 132 ? 4.057 -6.527 6.708 1.00 96.12 132 GLY A N 1
ATOM 1036 C CA . GLY A 1 132 ? 3.214 -5.674 7.543 1.00 96.12 132 GLY A CA 1
ATOM 1037 C C . GLY A 1 132 ? 3.977 -4.680 8.427 1.00 96.12 132 GLY A C 1
ATOM 1038 O O . GLY A 1 132 ? 3.337 -3.938 9.176 1.00 96.12 132 GLY A O 1
ATOM 1039 N N . ALA A 1 133 ? 5.312 -4.622 8.366 1.00 97.06 133 ALA A N 1
ATOM 1040 C CA . ALA A 1 133 ? 6.095 -3.647 9.125 1.00 97.06 133 ALA A CA 1
ATOM 1041 C C . ALA A 1 133 ? 5.748 -2.205 8.722 1.00 97.06 133 ALA A C 1
ATOM 1043 O O . ALA A 1 133 ? 5.475 -1.378 9.592 1.00 97.06 133 ALA A O 1
ATOM 1044 N N . TYR A 1 134 ? 5.624 -1.918 7.423 1.00 96.62 134 TYR A N 1
ATOM 1045 C CA . TYR A 1 134 ? 5.292 -0.566 6.953 1.00 96.62 134 TYR A CA 1
ATOM 1046 C C . TYR A 1 134 ? 3.870 -0.140 7.325 1.00 96.62 134 TYR A C 1
ATOM 1048 O O . TYR A 1 134 ? 3.625 1.037 7.598 1.00 96.62 134 TYR A O 1
ATOM 1056 N N . ALA A 1 135 ? 2.933 -1.087 7.424 1.00 96.56 135 ALA A N 1
ATOM 1057 C CA . ALA A 1 135 ? 1.602 -0.805 7.952 1.00 96.56 135 ALA A CA 1
ATOM 1058 C C . ALA A 1 135 ? 1.660 -0.425 9.445 1.00 96.56 135 ALA A C 1
ATOM 1060 O O . ALA A 1 135 ? 1.025 0.545 9.854 1.00 96.56 135 ALA A O 1
ATOM 1061 N N . LYS A 1 136 ? 2.475 -1.117 10.255 1.00 96.62 136 LYS A N 1
ATOM 1062 C CA . LYS A 1 136 ? 2.685 -0.765 11.673 1.00 96.62 136 LYS A CA 1
ATOM 1063 C C . LYS A 1 136 ? 3.310 0.621 11.832 1.00 96.62 136 LYS A C 1
ATOM 1065 O O . LYS A 1 136 ? 2.831 1.420 12.634 1.00 96.62 136 LYS A O 1
ATOM 1070 N N . GLU A 1 137 ? 4.332 0.935 11.041 1.00 95.50 137 GLU A N 1
ATOM 1071 C CA . GLU A 1 137 ? 4.966 2.258 11.048 1.00 95.50 137 GLU A CA 1
ATOM 1072 C C . GLU A 1 137 ? 3.987 3.363 10.633 1.00 95.50 137 GLU A C 1
ATOM 1074 O O . GLU A 1 137 ? 3.905 4.407 11.285 1.00 95.50 137 GLU A O 1
ATOM 1079 N N . LYS A 1 138 ? 3.192 3.131 9.579 1.00 95.75 138 LYS A N 1
ATOM 1080 C CA . LYS A 1 138 ? 2.177 4.088 9.126 1.00 95.75 138 LYS A CA 1
ATOM 1081 C C . LYS A 1 138 ? 1.082 4.292 10.175 1.00 95.75 138 LYS A C 1
ATOM 1083 O O . LYS A 1 138 ? 0.672 5.435 10.370 1.00 95.75 138 LYS A O 1
ATOM 1088 N N . ALA A 1 139 ? 0.644 3.235 10.862 1.00 96.75 139 ALA A N 1
ATOM 1089 C CA . ALA A 1 139 ? -0.291 3.349 11.980 1.00 96.75 139 ALA A CA 1
ATOM 1090 C C . ALA A 1 139 ? 0.280 4.241 13.090 1.00 96.75 139 ALA A C 1
ATOM 1092 O O . ALA A 1 139 ? -0.394 5.172 13.522 1.00 96.75 139 ALA A O 1
ATOM 1093 N N . GLY A 1 140 ? 1.540 4.023 13.484 1.00 95.44 140 GLY A N 1
ATOM 1094 C CA . GLY A 1 140 ? 2.229 4.874 14.458 1.00 95.44 140 GLY A CA 1
ATOM 1095 C C . GLY A 1 140 ? 2.255 6.342 14.031 1.00 95.44 140 GLY A C 1
ATOM 1096 O O . GLY A 1 140 ? 1.864 7.215 14.800 1.00 95.44 140 GLY A O 1
ATOM 1097 N N . LEU A 1 141 ? 2.610 6.619 12.772 1.00 94.50 141 LEU A N 1
ATOM 1098 C CA . LEU A 1 141 ? 2.635 7.986 12.248 1.00 94.50 141 LEU A CA 1
ATOM 1099 C C . LEU A 1 141 ? 1.248 8.651 12.232 1.00 94.50 141 LEU A C 1
ATOM 1101 O O . LEU A 1 141 ? 1.130 9.848 12.496 1.00 94.50 141 LEU A O 1
ATOM 1105 N N . LEU A 1 142 ? 0.198 7.903 11.893 1.00 95.50 142 LEU A N 1
ATOM 1106 C CA . LEU A 1 142 ? -1.180 8.393 11.925 1.00 95.50 142 LEU A CA 1
ATOM 1107 C C . LEU A 1 142 ? -1.609 8.726 13.362 1.00 95.50 142 LEU A C 1
ATOM 1109 O O . LEU A 1 142 ? -2.135 9.813 13.596 1.00 95.50 142 LEU A O 1
ATOM 1113 N N . ILE A 1 143 ? -1.305 7.855 14.326 1.00 96.19 143 ILE A N 1
ATOM 1114 C CA . ILE A 1 143 ? -1.574 8.087 15.753 1.00 96.19 143 ILE A CA 1
ATOM 1115 C C . ILE A 1 143 ? -0.822 9.333 16.248 1.00 96.19 143 ILE A C 1
ATOM 1117 O O . ILE A 1 143 ? -1.423 10.207 16.869 1.00 96.19 143 ILE A O 1
ATOM 1121 N N . GLU A 1 144 ? 0.463 9.485 15.906 1.00 94.94 144 GLU A N 1
ATOM 1122 C CA . GLU A 1 144 ? 1.263 10.683 16.227 1.00 94.94 144 GLU A CA 1
ATOM 1123 C C . GLU A 1 144 ? 0.663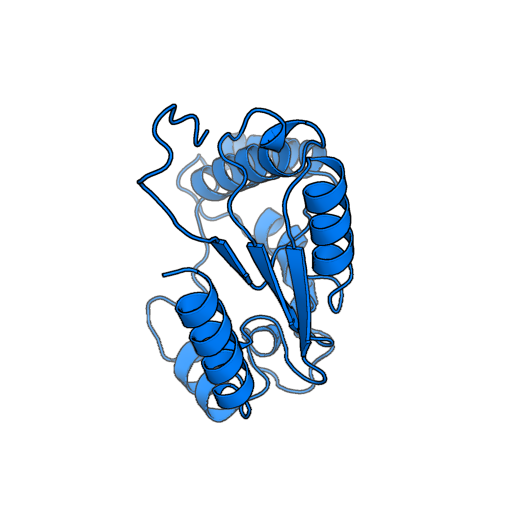 11.975 15.640 1.00 94.94 144 GLU A C 1
ATOM 1125 O O . GLU A 1 144 ? 0.802 13.052 16.220 1.00 94.94 144 GLU A O 1
ATOM 1130 N N . ASN A 1 145 ? -0.026 11.879 14.499 1.00 94.06 145 ASN A N 1
ATOM 1131 C CA . ASN A 1 145 ? -0.725 12.993 13.858 1.00 94.06 145 ASN A CA 1
ATOM 1132 C C . ASN A 1 145 ? -2.174 13.187 14.358 1.00 94.06 145 ASN A C 1
ATOM 1134 O O . ASN A 1 145 ? -2.885 14.038 13.816 1.00 94.06 145 ASN A O 1
ATOM 1138 N N . GLY A 1 146 ? -2.610 12.437 15.375 1.00 94.75 146 GLY A N 1
ATOM 1139 C CA . GLY A 1 146 ? -3.908 12.593 16.037 1.00 94.75 146 GLY A CA 1
ATOM 1140 C C . GLY A 1 146 ? -5.085 11.900 15.347 1.00 94.75 146 GLY A C 1
ATOM 1141 O O . GLY A 1 146 ? -6.225 12.301 15.569 1.00 94.75 146 GLY A O 1
ATOM 1142 N N . PHE A 1 147 ? -4.833 10.911 14.489 1.00 96.00 147 PHE A N 1
ATOM 1143 C CA . PHE A 1 147 ? -5.889 10.066 13.924 1.00 96.00 147 PHE A CA 1
ATOM 1144 C C . PHE A 1 147 ? -6.267 8.942 14.899 1.00 96.00 147 PHE A C 1
ATOM 1146 O O . PHE A 1 147 ? -5.401 8.412 15.596 1.00 96.00 147 PHE A O 1
ATOM 1153 N N . ASP A 1 148 ? -7.541 8.545 14.899 1.00 96.88 148 ASP A N 1
ATOM 1154 C CA . ASP A 1 148 ? -7.976 7.267 15.471 1.00 96.88 148 ASP A CA 1
ATOM 1155 C C . ASP A 1 148 ? -7.688 6.146 14.463 1.00 96.88 148 ASP A C 1
ATOM 1157 O O . ASP A 1 148 ? -8.047 6.264 13.289 1.00 96.88 148 ASP A O 1
ATOM 1161 N N . VAL A 1 149 ? -6.982 5.093 14.881 1.00 98.19 149 VAL A N 1
ATOM 1162 C CA . VAL A 1 149 ? -6.443 4.074 13.971 1.00 98.19 149 VAL A CA 1
ATOM 1163 C C . VAL A 1 149 ? -6.727 2.670 14.487 1.00 98.19 149 VAL A C 1
ATOM 1165 O O . VAL A 1 149 ? -6.226 2.264 15.535 1.00 98.19 149 VAL A O 1
ATOM 1168 N N . ARG A 1 150 ? -7.428 1.879 13.673 1.00 98.38 150 ARG A N 1
ATOM 1169 C CA . ARG A 1 150 ? -7.536 0.423 13.795 1.00 98.38 150 ARG A CA 1
ATOM 1170 C C . ARG A 1 150 ? -6.562 -0.224 12.814 1.00 98.38 150 ARG A C 1
ATOM 1172 O O . ARG A 1 150 ? -6.689 -0.035 11.608 1.00 98.38 150 ARG A O 1
ATOM 1179 N N . LEU A 1 151 ? -5.592 -0.981 13.322 1.00 98.44 151 LEU A N 1
ATOM 1180 C CA . LEU A 1 151 ? -4.633 -1.734 12.511 1.00 98.44 151 LEU A CA 1
ATOM 1181 C C . LEU A 1 151 ? -4.952 -3.229 12.571 1.00 98.44 151 LEU A C 1
ATOM 1183 O O . LEU A 1 151 ? -4.984 -3.788 13.662 1.00 98.44 151 LEU A O 1
ATOM 1187 N N . GLU A 1 152 ? -5.090 -3.871 11.413 1.00 98.44 152 GLU A N 1
ATOM 1188 C CA . GLU A 1 152 ? -5.224 -5.327 11.297 1.00 98.44 152 GLU A CA 1
ATOM 1189 C C . GLU A 1 152 ? -4.147 -5.896 10.364 1.00 98.44 152 GLU A C 1
ATOM 1191 O O . GLU A 1 152 ? -3.973 -5.434 9.235 1.00 98.44 152 GLU A O 1
ATOM 1196 N N . ILE A 1 153 ? -3.423 -6.920 10.819 1.00 98.12 153 ILE A N 1
ATOM 1197 C CA . ILE A 1 153 ? -2.435 -7.629 9.999 1.00 98.12 153 ILE A CA 1
ATOM 1198 C C . ILE A 1 153 ? -2.874 -9.085 9.870 1.00 98.12 153 ILE A C 1
ATOM 1200 O O . ILE A 1 153 ? -2.793 -9.851 10.828 1.00 98.12 153 ILE A O 1
ATOM 1204 N N . PHE A 1 154 ? -3.320 -9.467 8.678 1.00 98.31 154 PHE A N 1
ATOM 1205 C CA . PHE A 1 154 ? -3.854 -10.794 8.410 1.00 98.31 154 PHE A CA 1
ATOM 1206 C C . PHE A 1 154 ? -2.738 -11.819 8.215 1.00 98.31 154 PHE A C 1
ATOM 1208 O O . PHE A 1 154 ? -1.892 -11.679 7.326 1.00 98.31 154 PHE A O 1
ATOM 1215 N N . ASP A 1 155 ? -2.754 -12.876 9.025 1.00 97.94 155 ASP A N 1
ATOM 1216 C CA . ASP A 1 155 ? -1.757 -13.934 8.918 1.00 97.94 155 ASP A CA 1
ATOM 1217 C C . ASP A 1 155 ? -1.890 -14.734 7.612 1.00 97.94 155 ASP A C 1
ATOM 1219 O O . ASP A 1 155 ? -2.991 -15.037 7.150 1.00 97.94 155 ASP A O 1
ATOM 1223 N N . GLY A 1 156 ? -0.754 -15.042 6.987 1.00 97.06 156 GLY A N 1
ATOM 1224 C CA . GLY A 1 156 ? -0.657 -15.798 5.739 1.00 97.06 156 GLY A CA 1
ATOM 1225 C C . GLY A 1 156 ? -1.052 -15.031 4.473 1.00 97.06 156 GLY A C 1
ATOM 1226 O O . GLY A 1 156 ? -0.769 -15.505 3.377 1.00 97.06 156 GLY A O 1
ATOM 1227 N N . MET A 1 157 ? -1.668 -13.852 4.593 1.00 97.88 157 MET A N 1
ATOM 1228 C CA . MET A 1 157 ? -2.074 -13.048 3.439 1.00 97.88 157 MET A CA 1
ATOM 1229 C C . MET A 1 157 ? -0.885 -12.309 2.814 1.00 97.88 157 MET A C 1
ATOM 1231 O O . MET A 1 157 ? -0.006 -11.818 3.528 1.00 97.88 157 MET A O 1
ATOM 1235 N N . ARG A 1 158 ? -0.869 -12.212 1.480 1.00 97.06 158 ARG A N 1
ATOM 1236 C CA . ARG A 1 158 ? 0.117 -11.458 0.693 1.00 97.06 158 ARG A CA 1
ATOM 1237 C C . ARG A 1 158 ? -0.366 -10.009 0.485 1.00 97.06 158 ARG A C 1
ATOM 1239 O O . ARG A 1 158 ? -1.080 -9.470 1.330 1.00 97.06 158 ARG A O 1
ATOM 1246 N N . HIS A 1 159 ? 0.040 -9.340 -0.597 1.00 96.50 159 HIS A N 1
ATOM 1247 C CA . HIS A 1 159 ? -0.187 -7.897 -0.764 1.00 96.50 159 HIS A CA 1
ATOM 1248 C C . HIS A 1 159 ? -1.667 -7.497 -0.909 1.00 96.50 159 HIS A C 1
ATOM 1250 O O . HIS A 1 159 ? -2.138 -6.552 -0.274 1.00 96.50 159 HIS A O 1
ATOM 1256 N N . SER A 1 160 ? -2.435 -8.211 -1.736 1.00 95.75 160 SER A N 1
ATOM 1257 C CA . SER A 1 160 ? -3.836 -7.893 -2.009 1.00 95.75 160 SER A CA 1
ATOM 1258 C C . SER A 1 160 ? -4.763 -8.733 -1.137 1.00 95.75 160 SER A C 1
ATOM 1260 O O . SER A 1 160 ? -5.416 -9.665 -1.602 1.00 95.75 160 SER A O 1
ATOM 1262 N N . ILE A 1 161 ? -4.860 -8.368 0.143 1.00 97.62 161 ILE A N 1
ATOM 1263 C CA . ILE A 1 161 ? -5.698 -9.040 1.155 1.00 97.62 161 ILE A CA 1
ATOM 1264 C C . ILE A 1 161 ? -7.167 -9.234 0.716 1.00 97.62 161 ILE A C 1
ATOM 1266 O O . ILE A 1 161 ? -7.823 -10.200 1.095 1.00 97.62 161 ILE A O 1
ATOM 1270 N N . LEU A 1 162 ? -7.680 -8.356 -0.154 1.00 97.25 162 LEU A N 1
ATOM 1271 C CA . LEU A 1 162 ? -9.033 -8.433 -0.720 1.00 97.25 162 LEU A CA 1
ATOM 1272 C C . LEU A 1 162 ? -9.203 -9.542 -1.767 1.00 97.25 162 LEU A C 1
ATOM 1274 O O . LEU A 1 162 ? -10.331 -9.852 -2.151 1.00 97.25 162 LEU A O 1
ATOM 1278 N N . GLN A 1 163 ? -8.101 -10.102 -2.256 1.00 96.00 163 GLN A N 1
ATOM 1279 C CA . GLN A 1 163 ? -8.049 -11.137 -3.286 1.00 96.00 163 GLN A CA 1
ATOM 1280 C C . GLN A 1 163 ? -7.631 -12.497 -2.718 1.00 96.00 163 GLN A C 1
ATOM 1282 O O . GLN A 1 163 ? -7.668 -13.484 -3.441 1.00 96.00 163 GLN A O 1
ATOM 1287 N N . GLU A 1 164 ? -7.301 -12.576 -1.429 1.00 97.31 164 GLU A N 1
ATOM 1288 C CA . G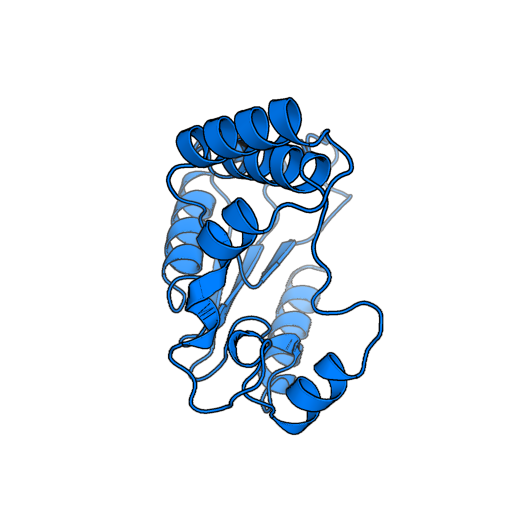LU A 1 164 ? -6.862 -13.801 -0.758 1.00 97.31 164 GLU A CA 1
ATOM 1289 C C . GLU A 1 164 ? -7.943 -14.879 -0.648 1.00 97.31 164 GLU A C 1
ATOM 1291 O O . GLU A 1 164 ? -9.138 -14.608 -0.780 1.00 97.31 164 GLU A O 1
A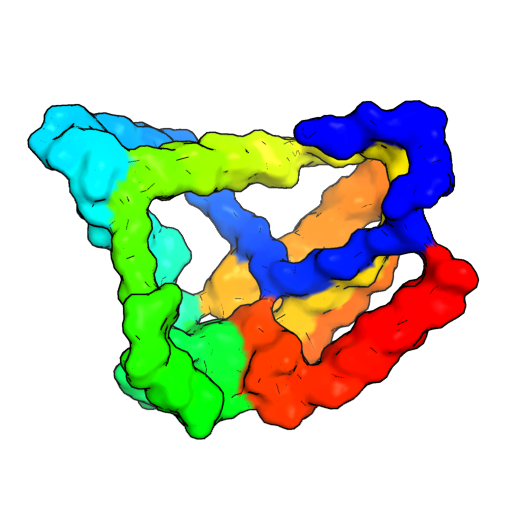TOM 1296 N N . VAL A 1 165 ? -7.527 -16.112 -0.348 1.00 96.94 165 VAL A N 1
ATOM 1297 C CA . VAL A 1 165 ? -8.444 -17.249 -0.143 1.00 96.94 165 VAL A CA 1
ATOM 1298 C C . VAL A 1 165 ? -9.433 -16.957 0.993 1.00 96.94 165 VAL A C 1
ATOM 1300 O O . VAL A 1 165 ? -10.629 -17.198 0.859 1.00 96.94 165 VAL A O 1
ATOM 1303 N N . GLN A 1 166 ? -8.954 -16.359 2.090 1.00 96.06 166 GLN A N 1
ATOM 1304 C CA . GLN A 1 166 ? -9.762 -15.996 3.264 1.00 96.06 166 GLN A CA 1
ATOM 1305 C C . GLN A 1 166 ? -10.244 -14.529 3.248 1.00 96.06 166 GLN A C 1
ATOM 1307 O O . GLN A 1 166 ? -10.503 -13.941 4.301 1.00 96.06 166 GLN A O 1
AT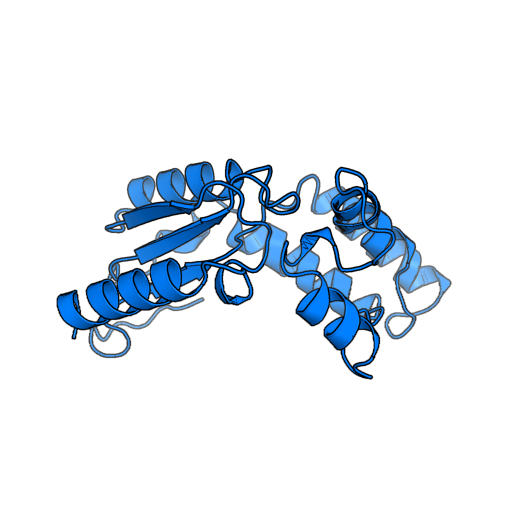OM 1312 N N . ARG A 1 167 ? -10.385 -13.920 2.060 1.00 97.50 167 ARG A N 1
ATOM 1313 C CA . ARG A 1 167 ? -10.812 -12.515 1.862 1.00 97.50 167 ARG A CA 1
ATOM 1314 C C . ARG A 1 167 ? -12.133 -12.137 2.535 1.00 97.50 167 ARG A C 1
ATOM 1316 O O . ARG A 1 167 ? -12.335 -10.973 2.863 1.00 97.50 167 ARG A O 1
ATOM 1323 N N . GLU A 1 168 ? -13.015 -13.098 2.803 1.00 98.19 168 GLU A N 1
ATOM 1324 C CA . GLU A 1 168 ? -14.263 -12.840 3.531 1.00 98.19 168 GLU A CA 1
ATOM 1325 C C . GLU A 1 168 ? -14.032 -12.264 4.934 1.00 98.19 168 GLU A C 1
ATOM 1327 O O . GLU A 1 168 ? -14.820 -11.436 5.385 1.00 98.19 168 GLU A O 1
ATOM 1332 N N . ASN A 1 169 ? -12.945 -12.649 5.613 1.00 97.88 169 ASN A N 1
ATOM 1333 C CA . ASN A 1 169 ? -12.587 -12.071 6.911 1.00 97.88 169 ASN A CA 1
ATOM 1334 C C . ASN A 1 169 ? -12.267 -10.573 6.770 1.00 97.88 169 ASN A C 1
ATOM 1336 O O . ASN A 1 169 ? -12.704 -9.768 7.590 1.00 97.88 169 ASN A O 1
ATOM 1340 N N . VAL A 1 170 ? -11.586 -10.191 5.684 1.00 98.38 170 VAL A N 1
ATOM 1341 C CA . VAL A 1 170 ? -11.294 -8.789 5.350 1.00 98.38 170 VAL A CA 1
ATOM 1342 C C . VAL A 1 170 ? -12.585 -8.027 5.048 1.00 98.38 170 VAL A C 1
ATOM 1344 O O . VAL A 1 170 ? -12.777 -6.915 5.530 1.00 98.38 170 VAL A O 1
ATOM 1347 N N . TYR A 1 171 ? -13.509 -8.630 4.295 1.00 98.56 171 TYR A N 1
ATOM 1348 C CA . TYR A 1 171 ? -14.790 -8.000 3.965 1.00 98.56 171 TYR A CA 1
ATOM 1349 C C . TYR A 1 171 ? -15.658 -7.759 5.200 1.00 98.56 171 TYR A C 1
ATOM 1351 O O . TYR A 1 171 ? -16.265 -6.695 5.312 1.00 98.56 171 TYR A O 1
ATOM 1359 N N . ARG A 1 172 ? -15.699 -8.712 6.142 1.00 98.56 172 ARG A N 1
ATOM 1360 C CA . ARG A 1 172 ? -16.422 -8.543 7.413 1.00 98.56 172 ARG A CA 1
ATOM 1361 C C . ARG A 1 172 ? -15.845 -7.392 8.231 1.00 98.56 172 ARG A C 1
ATOM 1363 O O . ARG A 1 172 ? -16.611 -6.550 8.682 1.00 98.56 172 ARG A O 1
ATOM 1370 N N . LEU A 1 173 ? -14.519 -7.303 8.331 1.00 98.50 173 LEU A N 1
ATOM 1371 C CA . LEU A 1 173 ? -13.850 -6.204 9.026 1.00 98.50 173 LEU A CA 1
ATOM 1372 C C . LEU A 1 173 ? -14.154 -4.837 8.390 1.00 98.50 173 LEU A C 1
ATOM 1374 O O . LEU A 1 173 ? -14.469 -3.878 9.090 1.00 98.50 173 LEU A O 1
ATOM 1378 N N . ILE A 1 174 ? -14.106 -4.751 7.058 1.00 98.44 174 ILE A N 1
ATOM 1379 C CA . ILE A 1 174 ? -14.483 -3.536 6.322 1.00 98.44 174 ILE A CA 1
ATOM 1380 C C . ILE A 1 174 ? -15.938 -3.159 6.607 1.00 98.44 174 ILE A C 1
ATOM 1382 O O . ILE A 1 174 ? -16.236 -1.996 6.864 1.00 98.44 174 ILE A O 1
ATOM 1386 N N . TYR A 1 175 ? -16.845 -4.134 6.569 1.00 98.31 175 TYR A N 1
ATOM 1387 C CA . TYR A 1 175 ? -18.262 -3.917 6.844 1.00 98.31 175 TYR A CA 1
ATOM 1388 C C . TYR A 1 175 ? -18.511 -3.418 8.273 1.00 98.31 175 TYR A C 1
ATOM 1390 O O . TYR A 1 175 ? -19.287 -2.482 8.459 1.00 98.31 175 TYR A O 1
ATOM 1398 N N . GLU A 1 176 ? -17.849 -4.007 9.270 1.00 98.38 176 GLU A N 1
ATOM 1399 C CA . GLU A 1 176 ? -17.904 -3.554 10.665 1.00 98.38 176 GLU A CA 1
ATOM 1400 C C . GLU A 1 176 ? -17.428 -2.109 10.794 1.00 98.38 176 GLU A C 1
ATOM 1402 O O . GLU A 1 176 ? -18.161 -1.274 11.316 1.00 98.38 176 GLU A O 1
ATOM 1407 N N . PHE A 1 177 ? -16.261 -1.792 10.227 1.00 98.19 177 PHE A N 1
ATOM 1408 C CA . PHE A 1 177 ? -15.713 -0.439 10.261 1.00 98.19 177 PHE A CA 1
ATOM 1409 C C . PHE A 1 177 ? -16.636 0.582 9.593 1.00 98.19 177 PHE A C 1
ATOM 1411 O O . PHE A 1 177 ? -16.834 1.672 10.121 1.00 98.19 177 PHE A O 1
ATOM 1418 N N . ILE A 1 178 ? -17.235 0.239 8.449 1.00 96.94 178 ILE A N 1
ATOM 1419 C CA . ILE A 1 178 ? -18.223 1.108 7.804 1.00 96.94 178 ILE A CA 1
ATOM 1420 C C . ILE A 1 178 ? -19.409 1.325 8.746 1.00 96.94 178 ILE A C 1
ATOM 1422 O O . ILE A 1 178 ? -19.781 2.465 8.984 1.00 96.94 178 ILE A O 1
ATOM 1426 N N . ARG A 1 179 ? -19.978 0.262 9.326 1.00 96.94 179 ARG A N 1
ATOM 1427 C CA . ARG A 1 179 ? -21.140 0.361 10.225 1.00 96.94 179 ARG A CA 1
ATOM 1428 C C . ARG A 1 179 ? -20.898 1.173 11.489 1.00 96.94 179 ARG A C 1
ATOM 1430 O O . ARG A 1 179 ? -21.837 1.783 11.981 1.00 96.94 179 ARG A O 1
ATOM 1437 N N . GLU A 1 180 ? -19.688 1.132 12.029 1.00 95.62 180 GLU A N 1
ATOM 1438 C CA . GLU A 1 180 ? -19.297 1.898 13.216 1.00 95.62 180 GLU A CA 1
ATOM 1439 C C . GLU A 1 180 ? -19.205 3.406 12.937 1.00 95.62 180 GLU A C 1
ATOM 1441 O O . GLU A 1 180 ? -19.268 4.198 13.874 1.00 95.62 180 GLU A O 1
ATOM 1446 N N . ASN A 1 181 ? -19.070 3.799 11.665 1.00 91.06 181 ASN A N 1
ATOM 1447 C CA . ASN A 1 181 ? -18.730 5.162 11.269 1.00 91.06 181 ASN A CA 1
ATOM 1448 C C . ASN A 1 181 ? -19.745 5.823 10.318 1.00 91.06 181 ASN A C 1
ATOM 1450 O O . ASN A 1 181 ? -19.518 6.962 9.925 1.00 91.06 181 ASN A O 1
ATOM 1454 N N . ILE A 1 182 ? -20.842 5.160 9.933 1.00 84.12 182 ILE A N 1
ATOM 1455 C CA . ILE A 1 182 ? -21.932 5.764 9.130 1.00 84.12 182 ILE A CA 1
ATOM 1456 C C . ILE A 1 182 ? -23.108 6.241 9.977 1.00 84.12 182 ILE A C 1
ATOM 1458 O O . ILE A 1 182 ? -23.419 5.591 10.999 1.00 84.12 182 ILE A O 1
#

Organism: NCBI:txid408170

pLDDT: mean 92.06, std 10.4, range [41.0, 98.56]

Secondary structure (DSSP, 8-state):
----S-TTS-S-EEEES----TTHHHHHHHHHHHHHHH-TTSB-HHHHHHHHTTTTTTSSS--TTGGG-S-HHHHHHHHH-TTSSPPPBHHHHHHHHHHHHHHTSTTTTTT-SS---EEEEEETT-TTTTTTHHHHHHHHHHHHTT--EEEEEETT--S-GGGSTTHHHHHHHHHHHHHHH-

Radius of gyration: 17.9 Å; chains: 1; bounding box: 41×44×40 Å